Protein AF-A0A2K8M968-F1 (afdb_monomer_lite)

Radius of gyration: 13.46 Å; chains: 1; bounding box: 39×25×35 Å

pLDDT: mean 83.79, std 11.7, range [42.16, 93.69]

Secondary structure (DSSP, 8-state):
----TTS--EEETTT--EEEEESS-TTS--SEEEETTEEEEEE-HHHHHHHS-EEEGGG--HHHHHHHHHHHHSPPP---

Foldseek 3Di:
DPQPPVFAWKAFLQQRWIWHWDCQQPCRDHTATDTPVHSNDHDHPVVCVVPTDMDGPVPDDPVSVVSNVCCNVCPPDPPD

Sequence (80 aa):
MTADVAHPDLIDLDTGDIYEWEPEPAGGGEPGYSHREDHDFAWPRKDLEIQYRLAEIRTLSRDGLDRLRDLVLNPPEDDD

Structure (mmCIF, N/CA/C/O backbone):
data_AF-A0A2K8M968-F1
#
_entry.id   AF-A0A2K8M968-F1
#
loop_
_atom_site.group_PDB
_atom_site.id
_atom_site.type_symbol
_atom_site.label_atom_id
_atom_site.label_alt_id
_atom_site.label_comp_id
_atom_site.label_asym_id
_atom_site.label_entity_id
_atom_site.label_seq_id
_atom_site.pdbx_PDB_ins_code
_atom_site.Cartn_x
_atom_site.Cartn_y
_atom_site.Cartn_z
_atom_site.occupancy
_atom_site.B_iso_or_equiv
_atom_site.auth_seq_id
_atom_site.auth_comp_id
_atom_site.auth_asym_id
_atom_site.auth_atom_id
_atom_site.pdbx_PDB_model_num
ATOM 1 N N . MET A 1 1 ? 8.318 -16.304 3.381 1.00 42.16 1 MET A N 1
ATOM 2 C CA . MET A 1 1 ? 8.207 -15.120 2.513 1.00 42.16 1 MET A CA 1
ATOM 3 C C . MET A 1 1 ? 9.083 -14.049 3.128 1.00 42.16 1 MET A C 1
ATOM 5 O O . MET A 1 1 ? 8.770 -13.554 4.202 1.00 42.16 1 MET A O 1
ATOM 9 N N . THR A 1 2 ? 10.267 -13.838 2.564 1.00 43.12 2 THR A N 1
ATOM 10 C CA . THR A 1 2 ? 11.149 -12.731 2.946 1.00 43.12 2 THR A CA 1
ATOM 11 C C . THR A 1 2 ? 10.589 -11.505 2.253 1.00 43.12 2 THR A C 1
ATOM 13 O O . THR A 1 2 ? 10.735 -11.405 1.042 1.00 43.12 2 THR A O 1
ATOM 16 N N . ALA A 1 3 ? 9.909 -10.629 2.994 1.00 51.09 3 ALA A N 1
ATOM 17 C CA . ALA A 1 3 ? 9.628 -9.290 2.496 1.00 51.09 3 ALA A CA 1
ATOM 18 C C . ALA A 1 3 ? 10.967 -8.696 2.049 1.00 51.09 3 ALA A C 1
ATOM 20 O O . ALA A 1 3 ? 11.917 -8.647 2.843 1.00 51.09 3 ALA A O 1
ATOM 21 N N . ASP A 1 4 ? 11.074 -8.347 0.772 1.00 64.94 4 ASP A N 1
ATOM 22 C CA . ASP A 1 4 ? 12.267 -7.703 0.260 1.00 64.94 4 ASP A CA 1
ATOM 23 C C . ASP A 1 4 ? 12.403 -6.363 0.989 1.00 64.94 4 ASP A C 1
ATOM 25 O O . ASP A 1 4 ? 11.511 -5.518 0.959 1.00 64.94 4 ASP A O 1
ATOM 29 N N . VAL A 1 5 ? 13.487 -6.183 1.750 1.00 66.75 5 VAL A N 1
ATOM 30 C CA . VAL A 1 5 ? 13.631 -5.003 2.622 1.00 66.75 5 VAL A CA 1
ATOM 31 C C . VAL A 1 5 ? 13.618 -3.708 1.802 1.00 66.75 5 VAL A C 1
ATOM 33 O O . VAL A 1 5 ? 13.220 -2.669 2.344 1.00 66.75 5 VAL A O 1
ATOM 36 N N . ALA A 1 6 ? 14.029 -3.779 0.529 1.00 81.38 6 ALA A N 1
ATOM 37 C CA . ALA A 1 6 ? 14.041 -2.656 -0.396 1.00 81.38 6 ALA A CA 1
ATOM 38 C C . ALA A 1 6 ? 12.667 -2.380 -1.032 1.00 81.38 6 ALA A C 1
ATOM 40 O O . ALA A 1 6 ? 12.401 -1.226 -1.366 1.00 81.38 6 ALA A O 1
ATOM 41 N N . HIS A 1 7 ? 11.784 -3.380 -1.124 1.00 87.50 7 HIS A N 1
ATOM 42 C CA . HIS A 1 7 ? 10.454 -3.253 -1.727 1.00 87.50 7 HIS A CA 1
ATOM 43 C C . HIS A 1 7 ? 9.372 -3.818 -0.788 1.00 87.50 7 HIS A C 1
ATOM 45 O O . HIS A 1 7 ? 8.908 -4.943 -0.970 1.00 87.50 7 HIS A O 1
ATOM 51 N N . PRO A 1 8 ? 9.013 -3.079 0.278 1.00 90.38 8 PRO A N 1
ATOM 52 C CA . PRO A 1 8 ? 7.997 -3.519 1.226 1.00 90.38 8 PRO A CA 1
ATOM 53 C C . PRO A 1 8 ? 6.603 -3.503 0.597 1.00 90.38 8 PRO A C 1
ATOM 55 O O . PRO A 1 8 ? 6.279 -2.572 -0.136 1.00 90.38 8 PRO A O 1
ATOM 58 N N . ASP A 1 9 ? 5.759 -4.461 0.983 1.00 91.00 9 ASP A N 1
ATOM 59 C CA . ASP A 1 9 ? 4.350 -4.482 0.585 1.00 91.00 9 ASP A CA 1
ATOM 60 C C . ASP A 1 9 ? 3.648 -3.183 0.993 1.00 91.00 9 ASP A C 1
ATOM 62 O O . ASP A 1 9 ? 3.834 -2.654 2.106 1.00 91.00 9 ASP A O 1
ATOM 66 N N . LEU A 1 10 ? 2.833 -2.679 0.076 1.00 93.69 10 LEU A N 1
ATOM 67 C CA . LEU A 1 10 ? 2.075 -1.452 0.237 1.00 93.69 10 LEU A CA 1
ATOM 68 C C . LEU A 1 10 ? 0.605 -1.793 0.456 1.00 93.69 10 LEU A C 1
ATOM 70 O O . LEU A 1 10 ? 0.107 -2.809 -0.023 1.00 93.69 10 LEU A O 1
ATOM 74 N N . ILE A 1 11 ? -0.088 -0.933 1.187 1.00 93.00 11 ILE A N 1
ATOM 75 C CA . ILE A 1 11 ? -1.534 -1.011 1.367 1.00 93.00 11 ILE A CA 1
ATOM 76 C C . ILE A 1 11 ? -2.151 0.355 1.109 1.00 93.00 11 ILE A C 1
ATOM 78 O O . ILE A 1 11 ? -1.602 1.372 1.546 1.00 93.00 11 ILE A O 1
ATOM 82 N N . ASP A 1 12 ? -3.271 0.372 0.398 1.00 92.56 12 ASP A N 1
ATOM 83 C CA . ASP A 1 12 ? -4.103 1.557 0.263 1.0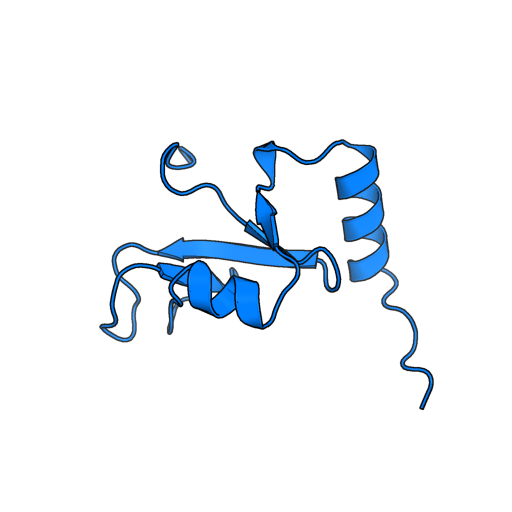0 92.56 12 ASP A CA 1
ATOM 84 C C . ASP A 1 12 ? -4.852 1.809 1.572 1.00 92.56 12 ASP A C 1
ATOM 86 O O . ASP A 1 12 ? -5.524 0.931 2.114 1.00 92.56 12 ASP A O 1
ATOM 90 N N . LEU A 1 13 ? -4.700 3.016 2.109 1.00 90.19 13 LEU A N 1
ATOM 91 C CA . LEU A 1 13 ? -5.346 3.416 3.347 1.00 90.19 13 LEU A CA 1
ATOM 92 C C . LEU A 1 13 ? -6.840 3.710 3.193 1.00 90.19 13 LEU A C 1
ATOM 94 O O . LEU A 1 13 ? -7.527 3.782 4.215 1.00 90.19 13 LEU A O 1
ATOM 98 N N . ASP A 1 14 ? -7.316 3.905 1.965 1.00 88.75 14 ASP A N 1
ATOM 99 C CA . ASP A 1 14 ? -8.712 4.232 1.693 1.00 88.75 14 ASP A CA 1
ATOM 100 C C . ASP A 1 14 ? -9.543 2.968 1.400 1.00 88.75 14 ASP A C 1
ATOM 102 O O . ASP A 1 14 ? -10.655 2.849 1.915 1.00 88.75 14 ASP A O 1
ATOM 106 N N . THR A 1 15 ? -8.997 1.987 0.668 1.00 86.38 15 THR A N 1
ATOM 107 C CA . THR A 1 15 ? -9.704 0.734 0.317 1.00 86.38 15 THR A CA 1
ATOM 108 C C . THR A 1 15 ? -9.244 -0.494 1.104 1.00 86.38 15 THR A C 1
ATOM 110 O O . THR A 1 15 ? -10.008 -1.440 1.284 1.00 86.38 15 THR A O 1
ATOM 113 N N . GLY A 1 16 ? -8.006 -0.495 1.609 1.00 87.94 16 GLY A N 1
ATOM 114 C CA . GLY A 1 16 ? -7.371 -1.678 2.192 1.00 87.94 16 GLY A CA 1
ATOM 115 C C . GLY A 1 16 ? -6.727 -2.622 1.170 1.00 87.94 16 GLY A C 1
ATOM 116 O O . GLY A 1 16 ? -6.257 -3.690 1.570 1.00 87.94 16 GLY A O 1
ATOM 117 N N . ASP A 1 17 ? -6.670 -2.239 -0.110 1.00 90.25 17 ASP A N 1
ATOM 118 C CA . ASP A 1 17 ? -6.041 -3.035 -1.168 1.00 90.25 17 ASP A CA 1
ATOM 119 C C . ASP A 1 17 ? -4.537 -3.182 -0.951 1.00 90.25 17 ASP A C 1
ATOM 121 O O . ASP A 1 17 ? -3.846 -2.235 -0.568 1.00 90.25 17 ASP A O 1
ATOM 125 N N . ILE A 1 18 ? -4.019 -4.382 -1.208 1.00 91.31 18 ILE A N 1
ATOM 126 C CA . ILE A 1 18 ? -2.609 -4.714 -0.995 1.00 91.31 18 ILE A CA 1
ATOM 127 C C . ILE A 1 18 ? -1.897 -4.770 -2.339 1.00 91.31 18 ILE A C 1
ATOM 129 O O . ILE A 1 18 ? -2.335 -5.460 -3.260 1.00 91.31 18 ILE A O 1
ATOM 133 N N . TYR A 1 19 ? -0.752 -4.098 -2.400 1.00 92.06 19 TYR A N 1
ATOM 134 C CA . TYR A 1 19 ? 0.135 -4.102 -3.547 1.00 92.06 19 TYR A CA 1
ATOM 135 C C . TYR A 1 19 ? 1.477 -4.729 -3.173 1.00 92.06 19 TYR A C 1
ATOM 137 O O . TYR A 1 19 ? 2.170 -4.261 -2.264 1.00 92.06 19 TYR A O 1
ATOM 145 N N . GLU A 1 20 ? 1.845 -5.786 -3.886 1.00 92.31 20 GLU A N 1
ATOM 146 C CA . GLU A 1 20 ? 3.069 -6.556 -3.667 1.00 92.31 20 GLU A CA 1
ATOM 147 C C . GLU A 1 20 ? 4.105 -6.191 -4.730 1.00 92.31 20 GLU A C 1
ATOM 149 O O . GLU A 1 20 ? 3.763 -5.850 -5.862 1.00 92.31 20 GLU A O 1
ATOM 154 N N . TRP A 1 21 ? 5.385 -6.224 -4.362 1.00 91.56 21 TRP A N 1
ATOM 155 C CA . TRP A 1 21 ? 6.451 -5.984 -5.329 1.00 91.56 21 TRP A CA 1
ATOM 156 C C . TRP A 1 21 ? 6.619 -7.183 -6.265 1.00 91.56 21 TRP A C 1
ATOM 158 O O . TRP A 1 21 ? 6.936 -8.288 -5.825 1.00 91.56 21 TRP A O 1
ATOM 168 N N . GLU A 1 22 ? 6.494 -6.927 -7.561 1.00 90.50 22 GLU A N 1
ATOM 169 C CA . GLU A 1 22 ? 6.627 -7.893 -8.637 1.00 90.50 22 GLU A CA 1
ATOM 170 C C . GLU A 1 22 ? 7.844 -7.527 -9.509 1.00 90.50 22 GLU A C 1
ATOM 172 O O . GLU A 1 22 ? 7.800 -6.567 -10.290 1.00 90.50 22 GLU A O 1
ATOM 177 N N . PRO A 1 23 ? 8.973 -8.250 -9.366 1.00 87.12 23 PRO A N 1
ATOM 178 C CA . PRO A 1 23 ? 10.168 -7.994 -10.161 1.00 87.12 23 PRO A CA 1
ATOM 179 C C . PRO A 1 23 ? 10.024 -8.436 -11.623 1.00 87.12 23 PRO A C 1
ATOM 181 O O . PRO A 1 23 ? 10.737 -7.909 -12.475 1.00 87.12 23 PRO A O 1
ATOM 184 N N . GLU A 1 24 ? 9.140 -9.392 -11.921 1.00 85.75 24 GLU A N 1
ATOM 185 C CA . GLU A 1 24 ? 8.934 -9.946 -13.264 1.00 85.75 24 GLU A CA 1
ATOM 186 C C . GLU A 1 24 ? 7.426 -10.113 -13.545 1.00 85.75 24 GLU A C 1
ATOM 188 O O . GLU A 1 24 ? 6.912 -11.233 -13.504 1.00 85.75 24 GLU A O 1
ATOM 193 N N . PRO A 1 25 ? 6.689 -9.020 -13.833 1.00 81.62 25 PRO A N 1
ATOM 194 C CA . PRO A 1 25 ? 5.242 -9.088 -14.043 1.00 81.62 25 PRO A CA 1
ATO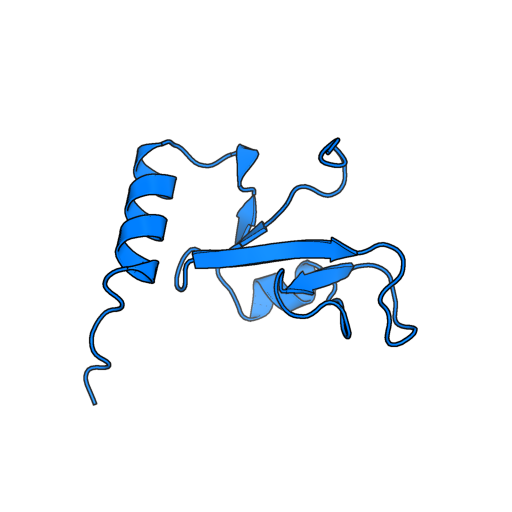M 195 C C . PRO A 1 25 ? 4.878 -9.981 -15.231 1.00 81.62 25 PRO A C 1
ATOM 197 O O . PRO A 1 25 ? 5.515 -9.927 -16.290 1.00 81.62 25 PRO A O 1
ATOM 200 N N . ALA A 1 26 ? 3.811 -10.772 -15.078 1.00 79.00 26 ALA A N 1
ATOM 201 C CA . ALA A 1 26 ? 3.426 -11.810 -16.038 1.00 79.00 26 ALA A CA 1
ATOM 202 C C . ALA A 1 26 ? 3.116 -11.251 -17.442 1.00 79.00 26 ALA A C 1
ATOM 204 O O . ALA A 1 26 ? 3.350 -11.928 -18.447 1.00 79.00 26 ALA A O 1
ATOM 205 N N . GLY A 1 27 ? 2.669 -9.993 -17.526 1.00 72.38 27 GLY A N 1
ATOM 206 C CA . GLY A 1 27 ? 2.426 -9.269 -18.775 1.00 72.38 27 GLY A CA 1
ATOM 207 C C . GLY A 1 27 ? 3.677 -8.764 -19.510 1.00 72.38 27 GLY A C 1
ATOM 208 O O . GLY A 1 27 ? 3.540 -8.163 -20.577 1.00 72.38 27 GLY A O 1
ATOM 209 N N . GLY A 1 28 ? 4.890 -8.988 -18.987 1.00 71.44 28 GLY A N 1
ATOM 210 C CA . GLY A 1 28 ? 6.147 -8.577 -19.631 1.00 71.44 28 GLY A CA 1
ATOM 211 C C . GLY A 1 28 ? 6.492 -7.088 -19.478 1.00 71.44 28 GLY A C 1
ATOM 212 O O . GLY A 1 28 ? 7.103 -6.504 -20.375 1.00 71.44 28 GLY A O 1
ATOM 213 N N . GLY A 1 29 ? 6.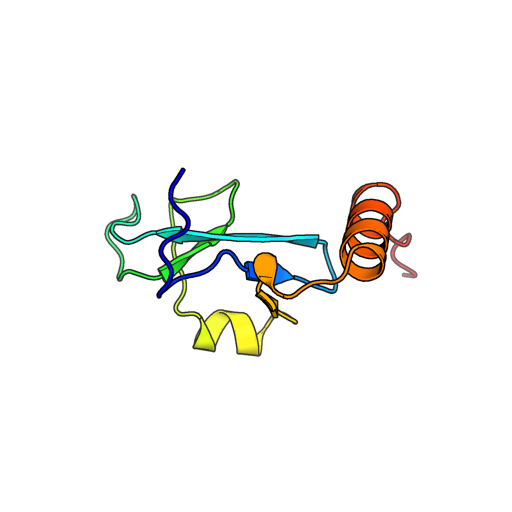074 -6.473 -18.368 1.00 73.56 29 GLY A N 1
ATOM 214 C CA . GLY A 1 29 ? 6.318 -5.067 -18.024 1.00 73.56 29 GLY A CA 1
ATOM 215 C C . GLY A 1 29 ? 7.602 -4.806 -17.223 1.00 73.56 29 GLY A C 1
ATOM 216 O O . GLY A 1 29 ? 8.411 -5.701 -16.986 1.00 73.56 29 GLY A O 1
ATOM 217 N N . GLU A 1 30 ? 7.785 -3.550 -16.807 1.00 83.62 30 GLU A N 1
ATOM 218 C CA . GLU A 1 30 ? 8.857 -3.166 -15.881 1.00 83.62 30 GLU A CA 1
ATOM 219 C C . GLU A 1 30 ? 8.546 -3.634 -14.443 1.00 83.62 30 GLU A C 1
ATOM 221 O O . GLU A 1 30 ? 7.371 -3.708 -14.077 1.00 83.62 30 GLU A O 1
ATOM 226 N N . PRO A 1 31 ? 9.572 -3.907 -13.612 1.00 89.50 31 PRO A N 1
ATOM 227 C CA . PRO A 1 31 ? 9.396 -4.204 -12.192 1.00 89.50 31 PRO A CA 1
ATOM 228 C C . PRO A 1 31 ? 8.574 -3.127 -11.479 1.00 89.50 31 PRO A C 1
ATOM 230 O O . PRO A 1 31 ? 8.829 -1.927 -11.642 1.00 89.50 31 PRO A O 1
ATOM 233 N N . GLY A 1 32 ? 7.627 -3.541 -10.646 1.00 92.75 32 GLY A N 1
ATOM 234 C CA . GLY A 1 32 ? 6.714 -2.611 -9.995 1.00 92.75 32 GLY A CA 1
ATOM 235 C C . GLY A 1 32 ? 5.917 -3.248 -8.872 1.00 92.75 32 GLY A C 1
ATOM 236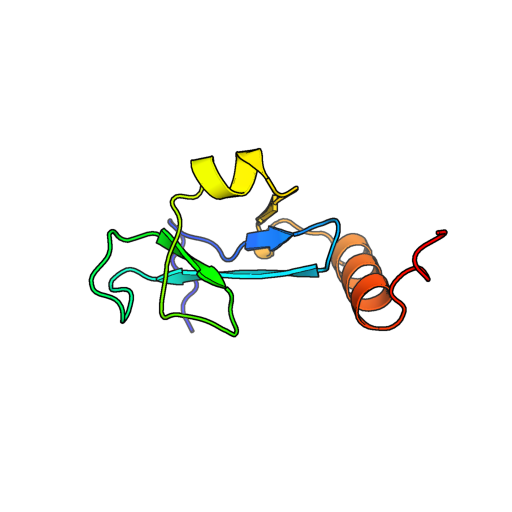 O O . GLY A 1 32 ? 6.239 -4.324 -8.394 1.00 92.75 32 GLY A O 1
ATOM 237 N N . TYR A 1 33 ? 4.860 -2.568 -8.458 1.00 92.88 33 TYR A N 1
ATOM 238 C CA . TYR A 1 33 ? 3.888 -3.057 -7.499 1.00 92.88 33 TYR A CA 1
ATOM 239 C C . TYR A 1 33 ? 2.637 -3.504 -8.247 1.00 92.88 33 TYR A C 1
ATOM 241 O O . TYR A 1 33 ? 2.012 -2.698 -8.941 1.00 92.88 33 TYR A O 1
ATOM 249 N N . SER A 1 34 ? 2.293 -4.779 -8.130 1.00 92.56 34 SER A N 1
ATOM 250 C CA . SER A 1 34 ? 1.061 -5.340 -8.673 1.00 92.56 34 SER A CA 1
ATOM 251 C C . SER A 1 34 ? 0.020 -5.467 -7.575 1.00 92.56 34 SER A C 1
ATOM 253 O O . SER A 1 34 ? 0.351 -5.551 -6.390 1.00 92.56 34 SER A O 1
ATOM 255 N N . HIS A 1 35 ? -1.251 -5.477 -7.961 1.00 90.69 35 HIS A N 1
ATOM 256 C CA . HIS A 1 35 ? -2.301 -5.784 -7.007 1.00 90.69 35 HIS A CA 1
ATOM 257 C C . HIS A 1 35 ? -2.153 -7.244 -6.563 1.00 90.69 35 HIS A C 1
ATOM 259 O O . HIS A 1 35 ? -1.873 -8.119 -7.379 1.00 90.69 35 HIS A O 1
ATOM 265 N N . ARG A 1 36 ? -2.364 -7.540 -5.281 1.00 86.06 36 ARG A N 1
ATOM 266 C CA . ARG A 1 36 ? -2.213 -8.899 -4.732 1.00 86.06 36 ARG A CA 1
ATOM 267 C C . ARG A 1 36 ? -3.068 -9.962 -5.433 1.00 86.06 36 ARG A C 1
ATOM 269 O O . ARG A 1 36 ? -2.756 -11.150 -5.410 1.00 86.06 36 ARG A O 1
ATOM 276 N N . GLU A 1 37 ? -4.186 -9.544 -6.014 1.00 85.12 37 GLU A N 1
ATOM 277 C CA . GLU A 1 37 ? -5.088 -10.429 -6.759 1.00 85.12 37 GLU A CA 1
ATOM 278 C C . GLU A 1 37 ? -4.828 -10.426 -8.273 1.00 85.12 37 GLU A C 1
ATOM 280 O O . GLU A 1 37 ? -5.348 -11.295 -8.970 1.00 85.12 37 GLU A O 1
ATOM 285 N N . ASP A 1 38 ? -4.023 -9.484 -8.777 1.00 83.81 38 ASP A N 1
ATOM 286 C CA . ASP A 1 38 ? -3.722 -9.326 -10.200 1.00 83.81 38 ASP A CA 1
ATOM 287 C C . ASP A 1 38 ? -2.247 -8.960 -10.433 1.00 83.81 38 ASP A C 1
ATOM 289 O O . ASP A 1 38 ? -1.824 -7.819 -10.242 1.00 83.81 38 ASP A O 1
ATOM 293 N N . HIS A 1 39 ? -1.469 -9.957 -10.862 1.00 82.31 39 HIS A N 1
ATOM 294 C CA . HIS A 1 39 ? -0.036 -9.840 -11.158 1.00 82.31 39 HIS A CA 1
ATOM 295 C C . HIS A 1 39 ? 0.239 -9.675 -12.665 1.00 82.31 39 HIS A C 1
ATOM 297 O O . HIS A 1 39 ? 1.398 -9.703 -13.096 1.00 82.31 39 HIS A O 1
ATOM 303 N N . ASP A 1 40 ? -0.807 -9.520 -13.488 1.00 80.38 40 ASP A N 1
ATOM 304 C CA . ASP A 1 40 ? -0.639 -9.328 -14.931 1.00 80.38 40 ASP A CA 1
ATOM 305 C C . ASP A 1 40 ? 0.036 -7.987 -15.242 1.00 80.38 40 ASP A C 1
ATOM 307 O O . ASP A 1 40 ? 0.780 -7.875 -16.223 1.00 80.38 40 ASP A O 1
ATOM 311 N N . PHE A 1 41 ? -0.165 -6.986 -14.381 1.00 82.94 41 PHE A N 1
ATOM 312 C CA . PHE A 1 41 ? 0.434 -5.668 -14.520 1.00 82.94 41 PHE A CA 1
ATOM 313 C C . PHE A 1 41 ? 0.992 -5.147 -13.192 1.00 82.94 41 PHE A C 1
ATOM 315 O O . PHE A 1 41 ? 0.370 -5.265 -12.139 1.00 82.94 41 PHE A O 1
ATOM 322 N N . ALA A 1 42 ? 2.170 -4.528 -13.260 1.00 90.56 42 ALA A N 1
ATOM 323 C CA . ALA A 1 42 ? 2.818 -3.892 -12.123 1.00 90.56 42 ALA A CA 1
ATOM 324 C C . ALA A 1 42 ? 3.065 -2.410 -12.420 1.00 90.56 42 ALA A C 1
ATOM 326 O O . ALA A 1 42 ? 3.503 -2.041 -13.512 1.00 90.56 42 ALA A O 1
ATOM 327 N N . TRP A 1 43 ? 2.798 -1.552 -11.437 1.00 90.81 43 TRP A N 1
ATOM 328 C CA . TRP A 1 43 ? 2.996 -0.110 -11.542 1.00 90.81 43 TRP A CA 1
ATOM 329 C C . TRP A 1 43 ? 4.202 0.351 -10.723 1.00 90.81 43 TRP A C 1
ATOM 331 O O . TRP A 1 43 ? 4.402 -0.095 -9.592 1.00 90.81 43 TRP A O 1
ATOM 341 N N . PRO A 1 44 ? 4.990 1.316 -11.216 1.00 91.06 44 PRO A N 1
ATOM 342 C CA . PRO A 1 44 ? 5.950 2.017 -10.378 1.00 91.06 44 PRO A CA 1
ATOM 343 C C . PRO A 1 44 ? 5.257 2.641 -9.161 1.00 91.06 44 PRO A C 1
ATOM 345 O O . PRO A 1 44 ? 4.195 3.248 -9.290 1.00 91.06 44 PRO A O 1
ATOM 348 N N . ARG A 1 45 ? 5.900 2.594 -7.986 1.00 90.94 45 ARG A N 1
ATOM 349 C CA . ARG A 1 45 ? 5.357 3.178 -6.741 1.00 90.94 45 ARG A CA 1
ATOM 350 C C . ARG A 1 45 ? 4.865 4.617 -6.916 1.00 90.94 45 ARG A C 1
ATOM 352 O O . ARG A 1 45 ? 3.785 4.952 -6.450 1.00 90.94 45 ARG A O 1
ATOM 359 N N . LYS A 1 46 ? 5.632 5.440 -7.640 1.00 90.81 46 LYS A N 1
ATOM 360 C CA . LYS A 1 46 ? 5.293 6.842 -7.935 1.00 90.81 46 LYS A CA 1
ATOM 361 C C . LYS A 1 46 ? 3.932 7.002 -8.627 1.00 90.81 46 LYS A C 1
ATOM 363 O O . LYS A 1 46 ? 3.272 8.004 -8.405 1.00 90.81 46 LYS A O 1
ATOM 368 N N . ASP A 1 47 ? 3.534 6.045 -9.467 1.00 91.88 47 ASP A N 1
ATOM 369 C CA . ASP A 1 47 ? 2.306 6.134 -10.258 1.00 91.88 47 ASP A CA 1
ATOM 370 C C . ASP A 1 47 ? 1.105 5.702 -9.415 1.00 91.88 47 ASP A C 1
ATOM 372 O O . ASP A 1 47 ? 0.031 6.291 -9.530 1.00 91.88 47 ASP A O 1
ATOM 376 N N . LEU A 1 48 ? 1.310 4.741 -8.507 1.00 91.00 48 LEU A N 1
ATOM 377 C CA . LEU A 1 48 ? 0.316 4.391 -7.499 1.00 91.00 48 LEU A CA 1
ATOM 378 C C . LEU A 1 48 ? 0.121 5.519 -6.479 1.00 91.00 48 LEU A C 1
ATOM 380 O O . LEU A 1 48 ? -1.012 5.856 -6.173 1.00 91.00 48 LEU A O 1
ATOM 384 N N . GLU A 1 49 ? 1.192 6.163 -6.006 1.00 92.94 49 GLU A N 1
ATOM 385 C CA . GLU A 1 49 ? 1.117 7.280 -5.044 1.00 92.94 49 GLU A CA 1
ATOM 386 C C . GLU A 1 49 ? 0.421 8.537 -5.609 1.00 92.94 49 GLU A C 1
ATOM 388 O O . GLU A 1 49 ? 0.051 9.429 -4.848 1.00 92.94 49 GLU A O 1
ATOM 393 N N . ILE A 1 50 ? 0.229 8.628 -6.932 1.00 93.50 50 ILE A N 1
ATOM 394 C CA . ILE A 1 50 ? -0.586 9.682 -7.563 1.00 93.50 50 ILE A CA 1
ATOM 395 C C . ILE A 1 50 ? -2.085 9.409 -7.382 1.00 93.50 50 ILE A C 1
ATOM 397 O O . ILE A 1 50 ? -2.867 10.356 -7.297 1.00 93.50 50 ILE A O 1
ATOM 401 N N . GLN A 1 51 ? -2.485 8.137 -7.368 1.00 90.12 51 GLN A N 1
ATOM 402 C CA . GLN A 1 51 ? -3.889 7.717 -7.406 1.00 90.12 51 GLN A CA 1
ATOM 403 C C . GLN A 1 51 ? -4.401 7.242 -6.046 1.00 90.12 51 GLN A C 1
ATOM 405 O O . GLN A 1 51 ? -5.570 7.446 -5.736 1.00 90.12 51 GLN A O 1
ATOM 410 N N . TYR A 1 52 ? -3.524 6.655 -5.236 1.00 91.56 52 TYR A N 1
ATOM 411 C CA . TYR A 1 52 ? -3.865 5.948 -4.010 1.00 91.56 52 TYR A CA 1
ATOM 412 C C . TYR A 1 52 ? -3.094 6.491 -2.819 1.00 91.56 52 TYR A C 1
ATOM 414 O O . TYR A 1 52 ? -1.962 6.982 -2.930 1.00 91.56 52 TYR A O 1
ATOM 422 N N . ARG A 1 53 ? -3.687 6.340 -1.637 1.00 93.25 53 ARG A N 1
ATOM 423 C CA . ARG A 1 53 ? -3.067 6.765 -0.391 1.00 93.25 53 ARG A CA 1
ATOM 424 C C . ARG A 1 53 ? -2.309 5.605 0.239 1.00 93.25 53 ARG A C 1
ATOM 426 O O . ARG A 1 53 ? -2.770 4.973 1.183 1.00 93.25 53 ARG A O 1
ATOM 433 N N . LEU A 1 54 ? -1.111 5.350 -0.273 1.00 93.56 54 LEU A N 1
ATOM 434 C CA . LEU A 1 54 ? -0.334 4.170 0.100 1.00 93.56 54 LEU A CA 1
ATOM 435 C C . LEU A 1 54 ? 0.483 4.333 1.389 1.00 93.56 54 LEU A C 1
ATOM 437 O O . LEU A 1 54 ? 1.080 5.380 1.653 1.00 93.56 54 LEU A O 1
ATOM 441 N N . ALA A 1 55 ? 0.586 3.246 2.154 1.00 93.06 55 ALA A N 1
ATOM 442 C CA . ALA A 1 55 ? 1.515 3.098 3.271 1.00 93.06 55 ALA A CA 1
ATOM 443 C C . ALA A 1 55 ? 2.235 1.743 3.232 1.00 93.06 55 ALA A C 1
ATOM 445 O O . ALA A 1 55 ? 1.697 0.754 2.746 1.00 93.06 55 ALA A O 1
ATOM 446 N N . GLU A 1 56 ? 3.446 1.675 3.791 1.00 93.62 56 GLU A N 1
ATOM 447 C CA . GLU A 1 56 ? 4.147 0.398 3.963 1.00 93.62 56 GLU A CA 1
ATOM 448 C C . GLU A 1 56 ? 3.488 -0.402 5.089 1.00 93.62 56 GLU A C 1
ATOM 450 O O . GLU A 1 56 ? 3.444 0.068 6.233 1.00 93.62 56 GLU A O 1
ATOM 455 N N . ILE A 1 57 ? 3.059 -1.636 4.811 1.00 89.88 57 ILE A N 1
ATOM 456 C CA . ILE A 1 57 ? 2.326 -2.468 5.783 1.00 89.88 57 ILE A CA 1
ATOM 457 C C . ILE A 1 57 ? 3.122 -2.634 7.083 1.00 89.88 57 ILE A C 1
ATOM 459 O O . ILE A 1 57 ? 2.583 -2.497 8.181 1.00 89.88 57 ILE A O 1
ATOM 463 N N . ARG A 1 58 ? 4.441 -2.840 6.975 1.00 88.38 58 ARG A N 1
ATOM 464 C CA . ARG A 1 58 ? 5.352 -3.002 8.126 1.00 88.38 58 ARG A CA 1
ATOM 465 C C . ARG A 1 58 ? 5.444 -1.776 9.045 1.00 88.38 58 ARG A C 1
ATOM 467 O O . ARG A 1 58 ? 5.962 -1.895 10.152 1.00 88.38 58 ARG A O 1
ATOM 474 N N . THR A 1 59 ? 5.015 -0.603 8.579 1.00 90.31 59 THR A N 1
ATOM 475 C CA . THR A 1 59 ? 5.069 0.659 9.338 1.00 90.31 59 THR A CA 1
ATOM 476 C C . THR A 1 59 ? 3.751 0.989 10.030 1.00 90.31 59 THR A C 1
ATOM 478 O O . THR A 1 59 ? 3.710 1.890 10.870 1.00 90.31 59 THR A O 1
ATOM 481 N N . LEU A 1 60 ? 2.679 0.259 9.712 1.00 88.38 60 LEU A N 1
ATOM 482 C CA . LEU A 1 60 ? 1.370 0.496 10.294 1.00 88.38 60 LEU A CA 1
ATOM 483 C C . LEU A 1 60 ? 1.299 0.001 11.735 1.00 88.38 60 LEU A C 1
ATOM 485 O O . LEU A 1 60 ? 1.768 -1.083 12.089 1.00 88.38 60 LEU A O 1
ATOM 489 N N . SER A 1 61 ? 0.664 0.812 12.580 1.00 89.69 61 SER A N 1
ATOM 490 C CA . SER A 1 61 ? 0.286 0.384 13.920 1.00 89.69 61 SER A CA 1
ATOM 491 C C . SER A 1 61 ? -0.839 -0.646 13.848 1.00 89.69 61 SER A C 1
ATOM 493 O O . SER A 1 61 ? -1.583 -0.731 12.869 1.00 89.69 61 SER A O 1
ATOM 495 N N . ARG A 1 62 ? -1.008 -1.402 14.935 1.00 87.06 62 ARG A N 1
ATOM 496 C CA . ARG A 1 62 ? -2.111 -2.357 15.063 1.00 87.06 62 ARG A CA 1
ATOM 497 C C . ARG A 1 62 ? -3.475 -1.686 14.882 1.00 87.06 62 ARG A C 1
ATOM 499 O O . ARG A 1 62 ? -4.291 -2.210 14.141 1.00 87.06 62 ARG A O 1
ATOM 506 N N . ASP A 1 63 ? -3.676 -0.505 15.469 1.00 87.44 63 ASP A N 1
ATO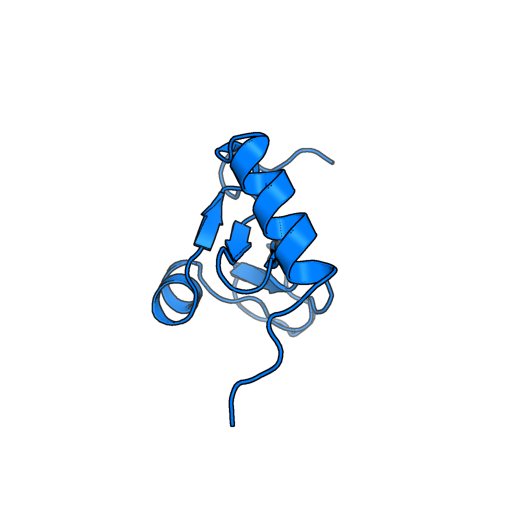M 507 C CA . ASP A 1 63 ? -4.892 0.294 15.272 1.00 87.44 63 ASP A CA 1
ATOM 508 C C . ASP A 1 63 ? -5.127 0.674 13.804 1.00 87.44 63 ASP A C 1
ATOM 510 O O . ASP A 1 63 ? -6.266 0.674 13.347 1.00 87.44 63 ASP A O 1
ATOM 514 N N . GLY A 1 64 ? -4.062 0.977 13.051 1.00 85.75 64 GLY A N 1
ATOM 515 C CA . GLY A 1 64 ? -4.157 1.245 11.615 1.00 85.75 64 GLY A CA 1
ATOM 516 C C . GLY A 1 64 ? -4.630 0.018 10.837 1.00 85.75 64 GLY A C 1
ATOM 517 O O . GLY A 1 64 ? -5.561 0.117 10.046 1.00 85.75 64 GLY A O 1
ATOM 518 N N . LEU A 1 65 ? -4.049 -1.148 11.124 1.00 85.12 65 LEU A N 1
ATOM 519 C CA . LEU A 1 65 ? -4.444 -2.415 10.502 1.00 85.12 65 LEU A CA 1
ATOM 520 C C . LEU A 1 65 ? -5.873 -2.836 10.872 1.00 85.12 65 LEU A C 1
ATOM 522 O O . LEU A 1 65 ? -6.606 -3.311 10.010 1.00 85.12 65 LEU A O 1
ATOM 526 N N . ASP A 1 66 ? -6.290 -2.656 12.130 1.00 86.94 66 ASP A N 1
ATOM 527 C CA . ASP A 1 66 ? -7.664 -2.945 12.558 1.00 86.94 66 ASP A CA 1
ATOM 528 C C . ASP A 1 66 ? -8.674 -2.029 11.842 1.00 86.94 66 ASP A C 1
ATOM 530 O O . ASP A 1 66 ? -9.734 -2.509 11.446 1.00 86.94 66 ASP A O 1
ATOM 534 N N . ARG A 1 67 ? -8.330 -0.754 11.595 1.00 85.56 67 ARG A N 1
ATOM 535 C CA . ARG A 1 67 ? -9.156 0.168 10.794 1.00 85.56 67 ARG A CA 1
ATOM 536 C C . ARG A 1 67 ? -9.299 -0.272 9.341 1.00 85.56 67 ARG A C 1
ATOM 538 O O . ARG A 1 67 ? -10.401 -0.247 8.814 1.00 85.56 67 ARG A O 1
ATOM 545 N N . LEU A 1 68 ? -8.200 -0.682 8.707 1.00 86.44 68 LEU A N 1
ATOM 546 C CA . LEU A 1 68 ? -8.223 -1.154 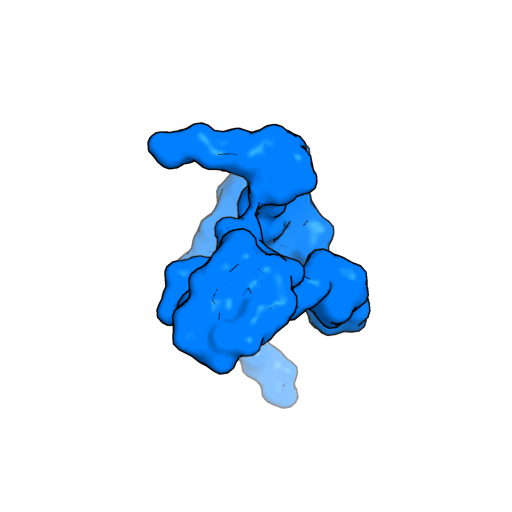7.318 1.00 86.44 68 LEU A CA 1
ATOM 547 C C . LEU A 1 68 ? -9.013 -2.454 7.190 1.00 86.44 68 LEU A C 1
ATOM 549 O O . LEU A 1 68 ? -9.804 -2.612 6.269 1.00 86.44 68 LEU A O 1
ATOM 553 N N . ARG A 1 69 ? -8.874 -3.362 8.164 1.00 84.06 69 ARG A N 1
ATOM 554 C CA . ARG A 1 69 ? -9.704 -4.569 8.218 1.00 84.06 69 ARG A CA 1
ATOM 555 C C . ARG A 1 69 ? -11.188 -4.223 8.343 1.00 84.06 69 ARG A C 1
ATOM 557 O O . ARG A 1 69 ? -12.008 -4.905 7.742 1.00 84.06 69 ARG A O 1
ATOM 564 N N . ASP A 1 70 ? -11.529 -3.212 9.138 1.00 85.44 70 ASP A N 1
ATOM 565 C CA . ASP A 1 70 ? -12.913 -2.758 9.274 1.00 85.44 70 ASP A CA 1
ATOM 566 C C . ASP A 1 70 ? -13.453 -2.174 7.962 1.00 85.44 70 ASP A C 1
ATOM 568 O O . ASP A 1 70 ? -14.547 -2.552 7.570 1.00 85.44 70 ASP A O 1
ATOM 572 N N . LEU A 1 71 ? -12.664 -1.374 7.234 1.00 82.12 71 LEU A N 1
ATOM 573 C CA . LEU A 1 71 ? -13.033 -0.847 5.910 1.00 82.12 71 LEU A CA 1
ATOM 574 C C . LEU A 1 71 ? -13.292 -1.955 4.880 1.00 82.12 71 LEU A C 1
ATOM 576 O O . LEU A 1 71 ? -14.277 -1.896 4.158 1.00 82.12 71 LEU A O 1
ATOM 580 N N . VAL A 1 72 ? -12.452 -2.991 4.839 1.00 81.12 72 VAL A N 1
ATOM 581 C CA . VAL A 1 72 ? -12.632 -4.117 3.904 1.00 81.12 72 VAL A CA 1
ATOM 582 C C . VAL A 1 72 ? -13.870 -4.954 4.254 1.00 81.12 72 VAL A C 1
ATOM 584 O O . VAL A 1 72 ? -14.552 -5.467 3.371 1.00 81.12 72 VAL A O 1
ATOM 587 N N . LEU A 1 73 ? -14.164 -5.127 5.547 1.00 83.50 73 LEU A N 1
ATOM 588 C CA . LEU A 1 73 ? -15.312 -5.918 6.008 1.00 83.50 73 LEU A CA 1
ATOM 589 C C . LEU A 1 73 ? -16.631 -5.139 5.967 1.00 83.50 73 LEU A C 1
ATOM 591 O O . LEU A 1 73 ? -17.685 -5.740 5.767 1.00 83.50 73 LEU A O 1
ATOM 595 N N . ASN A 1 74 ? -16.563 -3.831 6.189 1.00 81.81 74 ASN A N 1
ATOM 596 C CA . ASN A 1 74 ? -17.681 -2.905 6.262 1.00 81.81 74 ASN A CA 1
ATOM 597 C C . ASN A 1 74 ? -17.356 -1.672 5.401 1.00 81.81 74 ASN A C 1
ATOM 599 O O . ASN A 1 74 ? -17.151 -0.585 5.955 1.00 81.81 74 ASN A O 1
ATOM 603 N N . PRO A 1 75 ? -17.265 -1.820 4.066 1.00 73.75 75 PRO A N 1
ATOM 604 C CA . PRO A 1 75 ? -17.031 -0.674 3.203 1.00 73.75 75 PRO A CA 1
ATOM 605 C C . PRO A 1 75 ? -18.157 0.339 3.430 1.00 73.75 75 PRO A C 1
ATOM 607 O O . PRO A 1 75 ? -19.314 -0.074 3.583 1.00 73.75 75 PRO A O 1
ATOM 610 N N . PRO A 1 76 ? -17.847 1.646 3.519 1.00 69.56 76 PRO A N 1
ATOM 611 C CA . PRO A 1 76 ? -18.894 2.652 3.594 1.00 69.56 76 PRO A CA 1
ATOM 612 C C . PRO A 1 76 ? -19.830 2.452 2.400 1.00 69.56 76 PRO A C 1
ATOM 614 O O . PRO A 1 76 ? -19.360 2.300 1.274 1.00 69.56 76 PRO A O 1
ATOM 617 N N . GLU A 1 77 ? -21.140 2.389 2.653 1.00 73.88 77 GLU A N 1
ATOM 618 C CA . GLU A 1 77 ? -22.121 2.415 1.569 1.00 73.88 77 GLU A CA 1
ATOM 619 C C . GLU A 1 77 ? -21.858 3.697 0.770 1.00 73.88 77 GLU A C 1
ATOM 621 O O . GLU A 1 77 ? -21.805 4.775 1.366 1.00 73.88 77 GLU A O 1
ATOM 626 N N . ASP A 1 78 ? -21.605 3.569 -0.537 1.00 65.94 78 ASP A N 1
ATOM 627 C CA . ASP A 1 78 ? -21.450 4.715 -1.434 1.00 65.94 78 ASP A CA 1
ATOM 628 C C . ASP A 1 78 ? -22.664 5.642 -1.244 1.00 65.94 78 ASP A C 1
ATOM 630 O O . ASP A 1 78 ? -23.798 5.277 -1.564 1.00 65.94 78 ASP A O 1
ATOM 634 N N . ASP A 1 79 ? -22.437 6.819 -0.656 1.00 48.28 79 ASP A N 1
ATOM 635 C CA . ASP A 1 79 ? -23.440 7.880 -0.552 1.00 48.28 79 ASP A CA 1
ATOM 636 C C . ASP A 1 79 ? -23.542 8.504 -1.961 1.00 48.28 79 ASP A C 1
ATOM 638 O O . ASP A 1 79 ? -22.691 9.307 -2.352 1.00 48.28 79 ASP A O 1
ATOM 642 N N . ASP A 1 80 ? -24.510 8.009 -2.746 1.00 51.47 80 ASP A N 1
ATOM 643 C CA . ASP A 1 80 ? -24.860 8.429 -4.122 1.00 51.47 80 ASP A CA 1
ATOM 644 C C . ASP A 1 80 ? -25.214 9.930 -4.225 1.00 51.47 80 ASP A C 1
ATOM 646 O O . ASP A 1 80 ? -26.037 10.422 -3.410 1.00 51.47 80 ASP A O 1
#